Protein AF-A0A1Z9Q594-F1 (afdb_monomer)

pLDDT: mean 90.56, std 10.27, range [48.88, 98.25]

Nearest PDB structures (foldseek):
  5eox-assembly1_B  TM=4.369E-01  e=2.618E+00  Pseudomonas aeruginosa PAO1

Solvent-accessible surface area (backbone atoms only — not comparable to full-atom values): 4408 Å² total; per-residue (Å²): 131,81,67,39,82,75,45,72,74,37,49,68,44,73,66,38,51,47,52,53,51,50,52,65,67,73,48,62,67,87,46,36,48,80,47,80,44,45,38,62,76,39,89,93,62,69,67,81,83,32,81,91,55,69,53,54,90,49,20,52,17,30,30,37,30,46,31,72,55,68,87,87,120

Structure (mmCIF, N/CA/C/O backbone):
data_AF-A0A1Z9Q594-F1
#
_entry.id   AF-A0A1Z9Q594-F1
#
loop_
_atom_site.group_PDB
_atom_site.id
_atom_site.type_symbol
_atom_site.label_atom_id
_atom_site.label_alt_id
_atom_site.label_comp_id
_atom_site.label_asym_id
_atom_site.label_entity_id
_atom_site.label_seq_id
_atom_site.pdbx_PDB_ins_code
_atom_site.Cartn_x
_atom_site.Cartn_y
_atom_site.Cartn_z
_atom_site.occupancy
_atom_site.B_iso_or_equiv
_atom_site.auth_seq_id
_atom_site.auth_comp_id
_atom_site.auth_asym_id
_atom_site.auth_atom_id
_atom_site.pdbx_PDB_model_num
ATOM 1 N N . MET A 1 1 ? -2.005 -9.866 16.126 1.00 62.41 1 MET A N 1
ATOM 2 C CA . MET A 1 1 ? -3.063 -10.185 15.137 1.00 62.41 1 MET A CA 1
ATOM 3 C C . MET A 1 1 ? -2.468 -10.287 13.731 1.00 62.41 1 MET A C 1
ATOM 5 O O . MET A 1 1 ? -1.557 -9.522 13.433 1.00 62.41 1 MET A O 1
ATOM 9 N N . ILE A 1 2 ? -2.943 -11.208 12.881 1.00 72.94 2 ILE A N 1
ATOM 10 C CA . ILE A 1 2 ? -2.418 -11.407 11.514 1.00 72.94 2 ILE A CA 1
ATOM 11 C C . ILE A 1 2 ? -3.036 -10.365 10.560 1.00 72.94 2 ILE A C 1
ATOM 13 O O . ILE A 1 2 ? -4.266 -10.268 10.504 1.00 72.94 2 ILE A O 1
ATOM 17 N N . PRO A 1 3 ? -2.226 -9.595 9.809 1.00 75.94 3 PRO A N 1
ATOM 18 C CA . PRO A 1 3 ? -2.719 -8.697 8.769 1.00 75.94 3 PRO A CA 1
ATOM 19 C C . PRO A 1 3 ? -3.536 -9.442 7.717 1.00 75.94 3 PRO A C 1
ATOM 21 O O . PRO A 1 3 ? -3.029 -10.375 7.094 1.00 75.94 3 PRO A O 1
ATOM 24 N N . LYS A 1 4 ? -4.781 -9.020 7.470 1.00 82.12 4 LYS A N 1
ATOM 25 C CA . LYS A 1 4 ? -5.567 -9.594 6.372 1.00 82.12 4 LYS A CA 1
ATOM 26 C C . LYS A 1 4 ? -5.122 -8.964 5.064 1.00 82.12 4 LYS A C 1
ATOM 28 O O . LYS A 1 4 ? -5.103 -7.741 4.944 1.00 82.12 4 LYS A O 1
ATOM 33 N N . TYR A 1 5 ?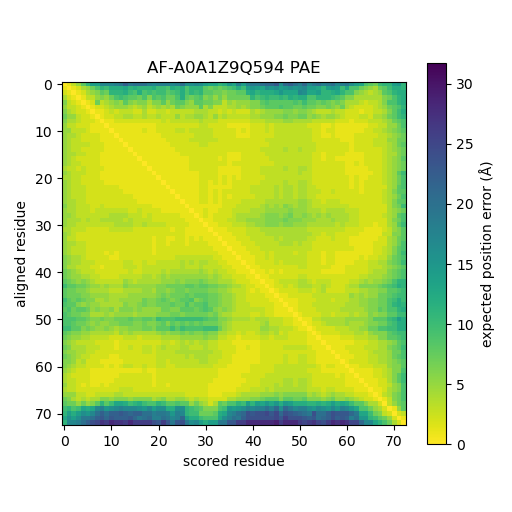 -4.747 -9.801 4.106 1.00 84.25 5 TYR A N 1
ATOM 34 C CA . TYR A 1 5 ? -4.432 -9.388 2.746 1.00 84.25 5 TYR A CA 1
ATOM 35 C C . TYR A 1 5 ? -5.741 -9.194 1.977 1.00 84.25 5 TYR A C 1
ATOM 37 O O . TYR A 1 5 ? -6.379 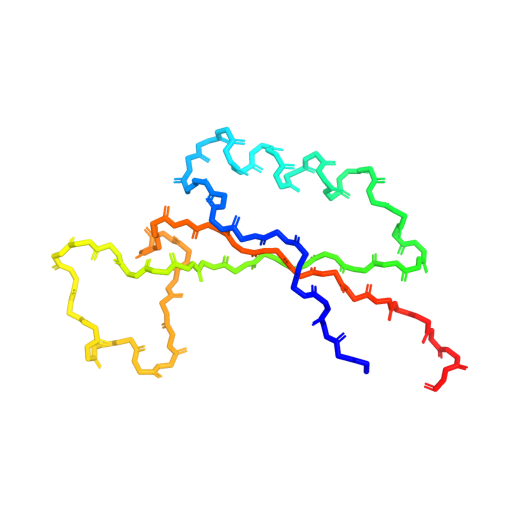-10.178 1.621 1.00 84.25 5 TYR A O 1
ATOM 45 N N . VAL A 1 6 ? -6.198 -7.947 1.831 1.00 87.25 6 VAL A N 1
ATOM 46 C CA . VAL A 1 6 ? -7.576 -7.667 1.374 1.00 87.25 6 VAL A CA 1
ATOM 47 C C . VAL A 1 6 ? -7.626 -7.246 -0.091 1.00 87.25 6 VAL A C 1
ATOM 49 O O . VAL A 1 6 ? -8.554 -7.623 -0.795 1.00 87.25 6 VAL A O 1
ATOM 52 N N . PHE A 1 7 ? -6.622 -6.503 -0.561 1.00 90.38 7 PHE A N 1
ATOM 53 C CA . PHE A 1 7 ? -6.520 -6.096 -1.963 1.00 90.38 7 PHE A CA 1
ATOM 54 C C . PHE A 1 7 ? -5.121 -6.395 -2.496 1.00 90.38 7 PHE A C 1
ATOM 56 O O . PHE A 1 7 ? -4.119 -5.994 -1.886 1.00 90.38 7 PHE A O 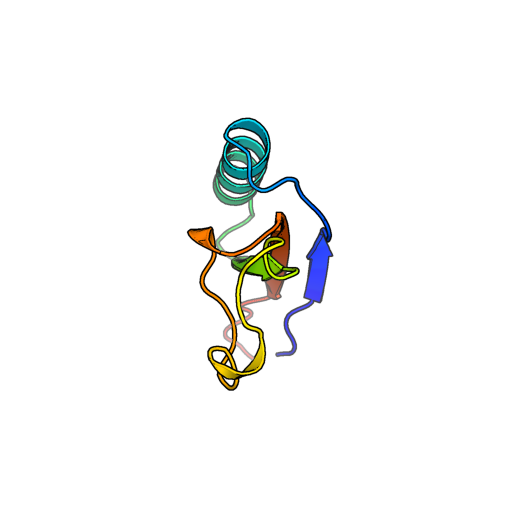1
ATOM 63 N N . SER A 1 8 ? -5.069 -7.074 -3.639 1.00 91.75 8 SER A N 1
ATOM 64 C CA . SER A 1 8 ? -3.861 -7.327 -4.421 1.00 91.75 8 SER A CA 1
ATOM 65 C C . SER A 1 8 ? -3.881 -6.535 -5.723 1.00 91.75 8 SER A C 1
ATOM 67 O O . SER A 1 8 ? -4.930 -6.082 -6.170 1.00 91.75 8 SER A O 1
ATOM 69 N N . ASP A 1 9 ? -2.699 -6.367 -6.311 1.00 95.38 9 ASP A N 1
ATOM 70 C CA . ASP A 1 9 ? -2.532 -5.971 -7.712 1.00 95.38 9 ASP A CA 1
ATOM 71 C C . ASP A 1 9 ? -3.140 -4.622 -8.116 1.00 95.38 9 ASP A C 1
ATOM 73 O O . ASP A 1 9 ? -3.386 -4.373 -9.292 1.00 95.38 9 ASP A O 1
ATOM 77 N N . ILE A 1 10 ? -3.295 -3.701 -7.160 1.00 96.50 10 ILE A N 1
ATOM 78 C CA . ILE A 1 10 ? -3.670 -2.314 -7.453 1.00 96.50 10 ILE A CA 1
ATOM 79 C C . ILE A 1 10 ? -2.536 -1.694 -8.285 1.00 96.50 10 ILE A C 1
ATOM 81 O O . ILE A 1 10 ? -1.399 -1.687 -7.808 1.00 96.50 10 ILE A O 1
ATOM 85 N N . PRO A 1 11 ? -2.775 -1.159 -9.492 1.00 97.44 11 PRO A N 1
ATOM 86 C CA . PRO A 1 11 ? -1.708 -0.585 -10.307 1.00 97.44 11 PRO A CA 1
ATOM 87 C C . PRO A 1 11 ? -0.901 0.470 -9.539 1.00 97.44 11 PRO A C 1
ATOM 89 O O . PRO A 1 11 ? -1.461 1.292 -8.816 1.00 97.44 11 PRO A O 1
ATOM 92 N N . ASN A 1 12 ? 0.429 0.468 -9.674 1.00 96.94 12 ASN A N 1
ATOM 93 C CA . ASN A 1 12 ? 1.280 1.500 -9.070 1.00 96.94 12 ASN A CA 1
ATOM 94 C C . ASN A 1 12 ? 1.270 2.785 -9.921 1.00 96.94 12 ASN A C 1
ATOM 96 O O . ASN A 1 12 ? 2.305 3.236 -10.411 1.00 96.94 12 ASN A O 1
ATOM 100 N N . THR A 1 13 ? 0.073 3.327 -10.124 1.00 97.75 13 THR A N 1
ATOM 101 C CA . THR A 1 13 ? -0.250 4.542 -10.881 1.00 97.75 13 THR A CA 1
ATOM 102 C C . THR A 1 13 ? -0.881 5.572 -9.949 1.00 97.75 13 THR A C 1
ATOM 104 O O . THR A 1 13 ? -1.250 5.246 -8.819 1.00 97.75 13 THR A O 1
ATOM 107 N N . GLU A 1 14 ? -1.027 6.817 -10.403 1.00 97.88 14 GLU A N 1
ATOM 108 C CA . GLU A 1 14 ? -1.696 7.870 -9.626 1.00 97.88 14 GLU A CA 1
ATOM 109 C C . GLU A 1 14 ? -3.103 7.454 -9.179 1.00 97.88 14 GLU A C 1
ATOM 111 O O . GLU A 1 14 ? -3.426 7.580 -8.001 1.00 97.88 14 GLU A O 1
ATOM 116 N N . GLU A 1 15 ? -3.890 6.853 -10.075 1.00 97.94 15 GLU A N 1
ATOM 117 C CA . GLU A 1 15 ? -5.218 6.311 -9.768 1.00 97.94 15 GLU A CA 1
ATOM 118 C C . GLU A 1 15 ? -5.168 5.227 -8.680 1.00 97.94 15 GLU A C 1
ATOM 120 O O . GLU A 1 15 ? -5.953 5.250 -7.733 1.00 97.94 15 GLU A O 1
ATOM 125 N N . GLY A 1 16 ? -4.212 4.297 -8.753 1.00 97.38 16 GLY A N 1
ATOM 126 C CA . GLY A 1 16 ? -4.060 3.267 -7.725 1.00 97.38 16 GLY A CA 1
ATOM 127 C C . GLY A 1 16 ? -3.645 3.840 -6.367 1.00 97.38 16 GLY A C 1
ATOM 128 O O . GLY A 1 16 ? -4.116 3.386 -5.320 1.00 97.38 16 GLY A O 1
ATOM 129 N N . HIS A 1 17 ? -2.803 4.878 -6.348 1.00 97.62 17 HIS A N 1
ATOM 130 C CA . HIS A 1 17 ? -2.492 5.603 -5.111 1.00 97.62 17 HIS A CA 1
ATOM 131 C C . HIS A 1 17 ? -3.704 6.367 -4.580 1.00 97.62 17 HIS A C 1
ATOM 133 O O . HIS A 1 17 ? -3.911 6.381 -3.364 1.00 97.62 17 HIS A O 1
ATOM 139 N N . GLU A 1 18 ? -4.510 6.950 -5.464 1.00 98.25 18 GLU A N 1
ATOM 140 C CA . GLU A 1 18 ? -5.742 7.651 -5.118 1.00 98.25 18 GLU A CA 1
ATOM 141 C C . GLU A 1 18 ? -6.775 6.702 -4.505 1.00 98.25 18 GLU A C 1
ATOM 143 O O . GLU A 1 18 ? -7.318 6.989 -3.435 1.00 98.25 18 GLU A O 1
ATOM 148 N N . LEU A 1 19 ? -6.951 5.512 -5.084 1.00 97.38 19 LEU A N 1
ATOM 149 C CA . LEU A 1 19 ? -7.766 4.449 -4.504 1.00 97.38 19 LEU A CA 1
ATOM 150 C C . LEU A 1 19 ? -7.332 4.145 -3.063 1.00 97.38 19 LEU A C 1
ATOM 152 O O . LEU A 1 19 ? -8.153 4.171 -2.144 1.00 97.38 19 LEU A O 1
ATOM 156 N N . VAL A 1 20 ? -6.035 3.911 -2.828 1.00 97.19 20 VAL A N 1
ATOM 157 C CA . VAL A 1 20 ? -5.529 3.605 -1.478 1.00 97.19 20 VAL A CA 1
ATOM 158 C C . VAL A 1 20 ? -5.697 4.794 -0.524 1.00 97.19 20 VAL A C 1
ATOM 160 O O . VAL A 1 20 ? -5.973 4.606 0.667 1.00 97.19 20 VAL A O 1
ATOM 163 N N . ARG A 1 21 ? -5.560 6.029 -1.019 1.00 97.88 21 ARG A N 1
ATOM 164 C CA . ARG A 1 21 ? -5.808 7.247 -0.238 1.00 97.88 21 ARG A CA 1
ATOM 165 C C . ARG A 1 21 ? -7.271 7.326 0.202 1.00 97.88 21 ARG A C 1
ATOM 167 O O . ARG A 1 21 ? -7.525 7.580 1.381 1.00 97.88 21 ARG A O 1
ATOM 174 N N . LEU A 1 22 ? -8.214 7.061 -0.702 1.00 98.06 22 LEU A N 1
ATOM 175 C CA . LEU A 1 22 ? -9.650 7.037 -0.413 1.00 98.06 22 LEU A CA 1
ATOM 176 C C . LEU A 1 22 ? -10.020 5.897 0.540 1.00 98.06 22 LEU A C 1
ATOM 178 O O . LEU A 1 22 ? -10.733 6.136 1.514 1.00 98.06 22 LEU A O 1
ATOM 182 N N . MET A 1 23 ? -9.456 4.699 0.354 1.00 96.06 23 MET A N 1
ATOM 183 C CA . MET A 1 23 ? -9.605 3.593 1.308 1.00 96.06 23 MET A CA 1
ATOM 184 C C . MET A 1 23 ? -9.177 4.021 2.715 1.00 96.06 23 MET A C 1
ATOM 186 O O . MET A 1 23 ? -9.917 3.832 3.674 1.00 96.06 23 MET A O 1
ATOM 190 N N . LYS A 1 24 ? -8.007 4.661 2.858 1.00 95.25 24 LYS A N 1
ATOM 191 C CA . LYS A 1 24 ? -7.523 5.159 4.157 1.00 95.25 24 LYS A CA 1
ATOM 192 C C . LYS A 1 24 ? -8.392 6.294 4.717 1.00 95.25 24 LYS A C 1
ATOM 194 O O . LYS A 1 24 ? -8.488 6.431 5.938 1.00 95.25 24 LYS A O 1
ATOM 199 N N . LYS A 1 25 ? -8.992 7.123 3.856 1.00 96.88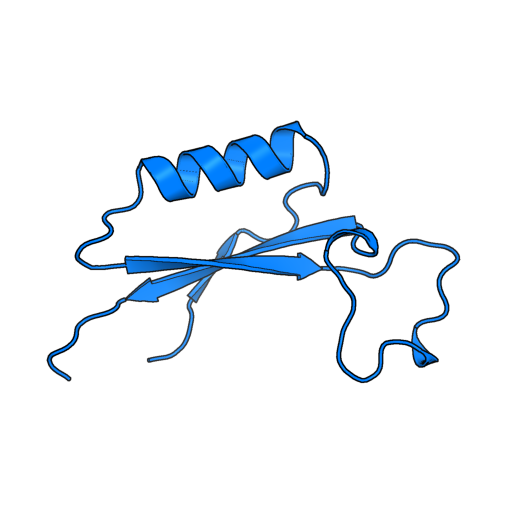 25 LYS A N 1
ATOM 200 C CA . LYS A 1 25 ? -9.893 8.215 4.257 1.00 96.88 25 LYS A CA 1
ATOM 201 C C . LYS A 1 25 ? -11.161 7.672 4.920 1.00 96.88 25 LYS A C 1
ATOM 203 O O . LYS A 1 25 ? -11.526 8.190 5.970 1.00 96.88 25 LYS A O 1
ATOM 208 N N . TYR A 1 26 ? -11.774 6.645 4.333 1.00 96.81 26 TYR A N 1
ATOM 209 C CA . TYR A 1 26 ? -13.067 6.101 4.769 1.00 96.81 26 TYR A CA 1
ATOM 210 C C . TYR A 1 26 ? -12.973 4.843 5.646 1.00 96.81 26 TYR A C 1
ATOM 212 O O . TYR A 1 26 ? -13.993 4.322 6.087 1.00 96.81 26 TYR A O 1
ATOM 220 N N . LEU A 1 27 ? -11.765 4.351 5.926 1.00 95.12 27 LEU A N 1
ATOM 221 C CA . LEU A 1 27 ? -11.555 3.264 6.879 1.00 95.12 27 LEU A CA 1
ATOM 222 C C . LEU A 1 27 ? -12.065 3.661 8.273 1.00 95.12 27 LEU A C 1
ATOM 224 O O . LEU A 1 27 ? -11.762 4.754 8.750 1.00 95.12 27 LEU A O 1
ATOM 228 N N . ASN A 1 28 ? -12.754 2.747 8.961 1.00 94.19 28 ASN A N 1
ATOM 229 C CA . ASN A 1 28 ? -13.010 2.878 10.396 1.00 94.19 28 ASN A CA 1
ATOM 230 C C . ASN A 1 28 ? -11.678 2.755 11.164 1.00 94.19 28 ASN A C 1
ATOM 232 O O . ASN A 1 28 ? -11.209 1.648 11.436 1.00 94.19 28 ASN A O 1
ATOM 236 N N . LYS A 1 29 ? -11.070 3.901 11.484 1.00 91.75 29 LYS A N 1
ATOM 237 C CA . LYS A 1 29 ? -9.743 3.998 12.115 1.00 91.75 29 LYS A CA 1
ATOM 238 C C . LYS A 1 29 ? -9.736 3.637 13.600 1.00 91.75 29 LYS A C 1
ATOM 240 O O . LYS A 1 29 ? -8.660 3.390 14.130 1.00 91.75 29 LYS A O 1
ATOM 245 N N . ASP A 1 30 ? -10.899 3.575 14.246 1.00 90.88 30 ASP A N 1
ATOM 246 C CA . ASP A 1 30 ? -10.996 3.171 15.655 1.00 90.88 30 ASP A CA 1
ATOM 247 C C . ASP A 1 30 ? -10.748 1.671 15.816 1.00 90.88 30 ASP A C 1
ATOM 249 O O . ASP A 1 30 ? -10.259 1.213 16.846 1.00 90.88 30 ASP A O 1
ATOM 253 N N . LYS A 1 31 ? -11.080 0.903 14.772 1.00 90.06 31 LYS A N 1
ATOM 254 C CA . LYS A 1 31 ? -10.974 -0.554 14.768 1.00 90.06 31 LYS A CA 1
ATOM 255 C C . LYS A 1 31 ? -9.910 -1.085 13.823 1.00 90.06 31 LYS A C 1
ATOM 257 O O . LYS A 1 31 ? -9.454 -2.203 14.033 1.00 90.06 31 LYS A O 1
ATOM 262 N N . TYR A 1 32 ? -9.536 -0.356 12.774 1.00 92.56 32 TYR A N 1
ATOM 263 C CA . TYR A 1 32 ? -8.675 -0.906 11.733 1.00 92.56 32 TYR A CA 1
ATOM 264 C C . TYR A 1 32 ? -7.519 0.007 11.322 1.00 92.56 32 TYR A C 1
ATOM 266 O O . TYR A 1 32 ? -7.689 1.209 11.112 1.00 92.56 32 TYR A O 1
ATOM 274 N N . THR A 1 33 ? -6.374 -0.615 11.031 1.00 93.44 33 THR A N 1
ATOM 275 C CA . THR A 1 33 ? -5.235 0.017 10.361 1.00 93.44 33 THR A CA 1
ATOM 276 C C . THR A 1 33 ? -5.054 -0.544 8.964 1.00 93.44 33 THR A C 1
ATOM 278 O O . THR A 1 33 ? -5.089 -1.754 8.743 1.00 93.44 33 THR A O 1
ATOM 281 N N . LEU A 1 34 ? -4.770 0.346 8.014 1.00 94.75 34 LEU A N 1
ATOM 282 C CA . LEU A 1 34 ? -4.440 -0.005 6.637 1.00 94.75 34 LEU A CA 1
ATOM 283 C C . LEU A 1 34 ? -2.944 0.192 6.379 1.00 94.75 34 LEU A C 1
ATOM 285 O O . LEU A 1 34 ? -2.397 1.272 6.613 1.00 94.75 34 LEU A O 1
ATOM 289 N N . LYS A 1 35 ? -2.283 -0.842 5.851 1.00 94.06 35 LYS A N 1
ATOM 290 C CA . LYS A 1 35 ? -0.876 -0.806 5.424 1.00 94.06 35 LYS A CA 1
ATOM 291 C C . LYS A 1 35 ? -0.769 -1.073 3.924 1.00 94.06 35 LYS A C 1
ATOM 293 O O . LYS A 1 35 ? -1.262 -2.084 3.437 1.00 94.06 35 LYS A O 1
ATOM 298 N N . LYS A 1 36 ? -0.066 -0.191 3.210 1.00 94.81 36 LYS A N 1
ATOM 299 C CA . LYS A 1 36 ? 0.276 -0.328 1.785 1.00 94.81 36 LYS A CA 1
ATOM 300 C C . LYS A 1 36 ? 1.687 -0.894 1.635 1.00 94.81 36 LYS A C 1
ATOM 302 O O . LYS A 1 36 ? 2.606 -0.423 2.307 1.00 94.81 36 LYS A O 1
ATOM 307 N N . ARG A 1 37 ? 1.877 -1.860 0.738 1.00 94.06 3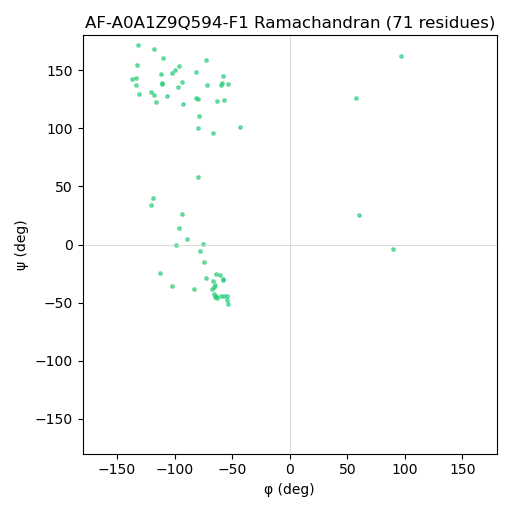7 ARG A N 1
ATOM 308 C CA . ARG A 1 37 ? 3.188 -2.394 0.333 1.00 94.06 37 ARG A CA 1
ATOM 309 C C . ARG A 1 37 ? 3.268 -2.479 -1.191 1.00 94.06 37 ARG A C 1
ATOM 311 O O . ARG A 1 37 ? 2.240 -2.557 -1.851 1.00 94.06 37 ARG A O 1
ATOM 318 N N . GLY A 1 38 ? 4.482 -2.436 -1.730 1.00 94.81 38 GLY A N 1
ATOM 319 C CA . GLY A 1 38 ? 4.724 -2.685 -3.150 1.00 94.81 38 GLY A CA 1
ATOM 320 C C . GLY A 1 38 ? 4.771 -4.184 -3.449 1.00 94.81 38 GLY A C 1
ATOM 321 O O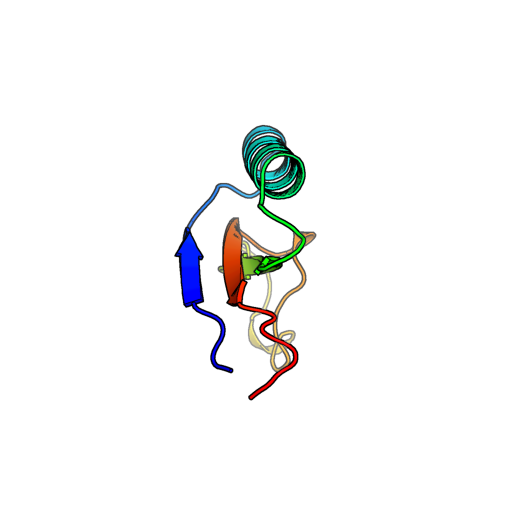 . GLY A 1 38 ? 5.162 -4.972 -2.585 1.00 94.81 38 GLY A O 1
ATOM 322 N N . GLN A 1 39 ? 4.349 -4.574 -4.647 1.00 93.88 39 GLN A N 1
ATOM 323 C CA . GLN A 1 39 ? 4.279 -5.950 -5.125 1.00 93.88 39 GLN A CA 1
ATOM 324 C C . GLN A 1 39 ? 4.791 -6.034 -6.573 1.00 93.88 39 GLN A C 1
ATOM 326 O O . GLN A 1 39 ? 4.574 -5.124 -7.372 1.00 93.88 39 GLN A O 1
ATOM 331 N N . TYR A 1 40 ? 5.495 -7.135 -6.864 1.00 94.31 40 TYR A N 1
ATOM 332 C CA . TYR A 1 40 ? 6.218 -7.434 -8.109 1.00 94.31 40 TYR A CA 1
ATOM 333 C C . TYR A 1 40 ? 7.288 -6.408 -8.489 1.00 94.31 40 TYR A C 1
ATOM 335 O O . TYR A 1 40 ? 7.036 -5.214 -8.569 1.00 94.31 40 TYR A O 1
ATOM 343 N N . LEU A 1 41 ? 8.516 -6.865 -8.716 1.00 95.56 41 LEU A N 1
ATOM 344 C CA . LEU A 1 41 ? 9.612 -5.985 -9.114 1.00 95.56 41 LEU A CA 1
ATOM 345 C C . LEU A 1 41 ? 9.422 -5.519 -10.566 1.00 95.56 41 LEU A C 1
ATOM 347 O O . LEU A 1 41 ? 9.077 -6.324 -11.430 1.00 95.56 41 LEU A O 1
ATOM 351 N N . LYS A 1 42 ? 9.667 -4.234 -10.848 1.00 94.75 42 LYS A N 1
ATOM 352 C CA . LYS A 1 42 ? 9.657 -3.702 -12.220 1.00 94.75 42 LYS A CA 1
ATOM 353 C C . LYS A 1 42 ? 10.665 -4.433 -13.114 1.00 94.75 42 LYS A C 1
ATOM 355 O O . LYS A 1 42 ? 11.759 -4.799 -12.682 1.00 94.75 42 LYS A O 1
ATOM 360 N N . LYS A 1 43 ? 10.307 -4.594 -14.390 1.00 92.81 43 LYS A N 1
ATOM 361 C CA . LYS A 1 43 ? 11.187 -5.178 -15.411 1.00 92.81 43 LYS A CA 1
ATOM 362 C C . LYS A 1 43 ? 12.478 -4.357 -15.532 1.00 92.81 43 LYS A C 1
ATOM 364 O O . LYS A 1 43 ? 12.434 -3.132 -15.501 1.00 92.81 43 LYS A O 1
ATOM 369 N N . GLY A 1 44 ? 13.613 -5.039 -15.682 1.00 92.00 44 GLY A N 1
ATOM 370 C CA . GLY A 1 44 ? 14.933 -4.409 -15.824 1.00 92.00 44 GLY A CA 1
ATOM 371 C C . GLY A 1 44 ? 15.672 -4.154 -14.507 1.00 92.00 44 GLY A C 1
ATOM 372 O O . GLY A 1 44 ? 16.828 -3.745 -14.535 1.00 92.00 44 GLY A O 1
ATOM 373 N N . LEU A 1 45 ? 15.051 -4.431 -13.357 1.00 92.62 45 LEU A N 1
ATOM 374 C CA . LEU A 1 45 ? 15.724 -4.398 -12.061 1.00 92.62 45 LEU A CA 1
ATOM 375 C C . LEU A 1 45 ? 16.237 -5.792 -11.676 1.00 92.62 45 LEU A C 1
ATOM 377 O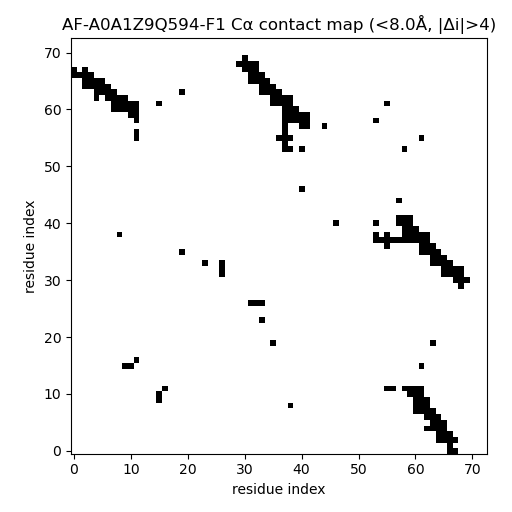 O . LEU A 1 45 ? 15.555 -6.797 -11.869 1.00 92.62 45 LEU A O 1
ATOM 381 N N . ASP A 1 46 ? 17.435 -5.843 -11.094 1.00 93.00 46 ASP A N 1
ATOM 382 C CA . ASP A 1 46 ? 18.029 -7.085 -10.595 1.00 93.00 46 ASP A CA 1
ATOM 383 C C . ASP A 1 46 ? 17.427 -7.468 -9.239 1.00 93.00 46 ASP A C 1
ATOM 385 O O . ASP A 1 46 ? 17.685 -6.814 -8.227 1.00 93.00 46 ASP A O 1
ATOM 389 N N . TRP A 1 47 ? 16.644 -8.548 -9.216 1.00 89.62 47 TRP A N 1
ATOM 390 C CA . TRP A 1 47 ? 15.970 -9.048 -8.017 1.00 89.62 47 TRP A CA 1
ATOM 391 C C . TRP A 1 47 ? 16.938 -9.439 -6.895 1.00 89.62 47 TRP A C 1
ATOM 393 O O . TRP A 1 47 ? 16.566 -9.342 -5.725 1.00 89.62 47 TRP A O 1
ATOM 403 N N . ARG A 1 48 ? 18.188 -9.807 -7.215 1.00 92.12 48 ARG A N 1
ATOM 404 C CA . ARG A 1 48 ? 19.196 -10.194 -6.212 1.00 92.12 48 ARG A CA 1
ATOM 405 C C . ARG A 1 48 ? 19.562 -9.044 -5.278 1.00 92.12 48 ARG A C 1
ATOM 407 O O . ARG A 1 48 ? 19.939 -9.279 -4.135 1.00 92.12 48 ARG A O 1
ATOM 414 N N . LYS A 1 49 ? 19.396 -7.801 -5.739 1.00 92.25 49 LYS A N 1
ATOM 415 C CA . LYS A 1 49 ? 19.626 -6.586 -4.942 1.00 92.25 49 LYS A CA 1
ATOM 416 C C . LYS A 1 49 ? 18.483 -6.275 -3.969 1.00 92.25 49 LYS A C 1
ATOM 418 O O . LYS A 1 49 ? 18.604 -5.354 -3.170 1.00 92.25 49 LYS A O 1
ATOM 423 N N . TYR A 1 50 ? 17.385 -7.032 -4.023 1.00 89.38 50 TYR A N 1
ATOM 424 C CA . TYR A 1 50 ? 16.177 -6.822 -3.222 1.00 89.38 50 TYR A CA 1
ATOM 425 C C . TYR A 1 50 ? 15.876 -8.023 -2.314 1.00 89.38 50 TYR A C 1
ATOM 427 O O . TYR A 1 50 ? 14.719 -8.399 -2.133 1.00 89.38 50 TYR A O 1
ATOM 435 N N . SER A 1 51 ? 16.912 -8.621 -1.716 1.00 86.38 51 SER A N 1
ATOM 436 C CA . SER A 1 51 ? 16.788 -9.747 -0.772 1.00 86.38 51 SER A CA 1
ATOM 437 C C . SER A 1 51 ? 15.921 -9.423 0.452 1.00 86.38 51 SER A C 1
ATOM 439 O O . SER A 1 51 ? 15.229 -10.294 0.971 1.00 86.38 51 SER A O 1
ATOM 441 N N . HIS A 1 52 ? 15.903 -8.158 0.878 1.00 87.75 52 HIS A N 1
ATOM 442 C CA . HIS A 1 52 ? 15.066 -7.658 1.975 1.00 87.75 52 HIS A CA 1
ATOM 443 C C . HIS A 1 52 ? 13.750 -7.016 1.494 1.00 87.75 52 HIS A C 1
ATOM 445 O O . HIS A 1 52 ? 13.061 -6.343 2.261 1.00 87.75 52 HIS A O 1
ATOM 451 N N . GLY A 1 53 ? 13.387 -7.238 0.228 1.00 85.94 53 GLY A N 1
ATOM 452 C CA . GLY A 1 53 ? 12.208 -6.672 -0.418 1.00 85.94 53 GLY A CA 1
ATO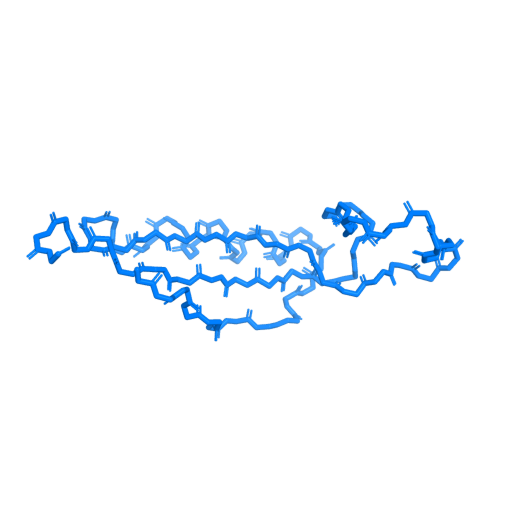M 453 C C . GLY A 1 53 ? 12.501 -5.414 -1.236 1.00 85.94 53 GLY A C 1
ATOM 454 O O . GLY A 1 53 ? 13.532 -4.756 -1.099 1.00 85.94 53 GLY A O 1
ATOM 455 N N . GLN A 1 54 ? 11.565 -5.088 -2.123 1.00 91.00 54 GLN A N 1
ATOM 456 C CA . GLN A 1 54 ? 11.623 -3.927 -3.002 1.00 91.00 54 GLN A CA 1
ATOM 457 C C . GLN A 1 54 ? 10.859 -2.723 -2.438 1.00 91.00 54 GLN A C 1
ATOM 459 O O . GLN A 1 54 ? 9.882 -2.854 -1.696 1.00 91.00 54 GLN A O 1
ATOM 464 N N . SER A 1 55 ? 11.277 -1.524 -2.840 1.00 93.44 55 SER A N 1
ATOM 465 C CA . SER A 1 55 ? 10.553 -0.289 -2.546 1.00 93.44 55 SER A CA 1
ATOM 466 C C . SER A 1 55 ? 9.273 -0.178 -3.392 1.00 93.44 55 SER A C 1
ATOM 468 O O . SER A 1 55 ? 9.146 -0.791 -4.457 1.00 93.44 55 SER A O 1
ATOM 470 N N . ILE A 1 56 ? 8.311 0.638 -2.943 1.00 94.44 56 ILE A N 1
ATOM 471 C CA . ILE A 1 56 ? 7.088 0.925 -3.714 1.00 94.44 56 ILE A CA 1
ATOM 472 C C . ILE A 1 56 ? 7.412 1.510 -5.103 1.00 94.44 56 ILE A C 1
ATOM 474 O O . ILE A 1 56 ? 6.839 1.018 -6.069 1.00 94.44 56 ILE A O 1
ATOM 478 N N . PRO A 1 57 ? 8.342 2.474 -5.270 1.00 94.75 57 PRO A N 1
ATOM 479 C CA . PRO A 1 57 ? 8.713 2.975 -6.599 1.00 94.75 57 PRO A CA 1
ATOM 480 C C . PRO A 1 57 ? 9.226 1.896 -7.561 1.00 94.75 57 PRO A C 1
ATOM 482 O O . PRO A 1 57 ? 9.007 1.996 -8.768 1.00 94.75 57 PRO A O 1
ATOM 485 N N . ASN A 1 58 ? 9.857 0.846 -7.031 1.00 95.62 58 ASN A N 1
ATOM 486 C CA . ASN A 1 58 ? 10.387 -0.280 -7.803 1.00 95.62 58 ASN A CA 1
ATOM 487 C C . ASN A 1 58 ? 9.363 -1.405 -8.009 1.00 95.62 58 ASN A C 1
ATOM 489 O O . ASN A 1 58 ? 9.704 -2.451 -8.560 1.00 95.62 58 ASN A O 1
ATOM 493 N N . SER A 1 59 ? 8.120 -1.195 -7.574 1.00 96.25 59 SER A N 1
ATOM 494 C CA . SER A 1 59 ? 7.040 -2.172 -7.674 1.00 96.25 59 SER A CA 1
ATOM 495 C C . SER A 1 59 ? 6.117 -1.895 -8.861 1.00 96.25 59 SER A C 1
ATOM 497 O O . SER A 1 59 ? 5.934 -0.738 -9.247 1.00 96.25 59 SER A O 1
ATOM 499 N N . ILE A 1 60 ? 5.524 -2.941 -9.434 1.00 96.88 60 ILE A N 1
ATOM 500 C CA . ILE A 1 60 ? 4.546 -2.827 -10.531 1.00 96.88 60 ILE A CA 1
ATOM 501 C C . ILE A 1 60 ? 3.151 -2.533 -9.975 1.00 96.88 60 ILE A C 1
ATOM 503 O O . ILE A 1 60 ? 2.417 -1.720 -10.533 1.00 96.88 60 ILE A O 1
ATOM 507 N N . CYS A 1 61 ? 2.803 -3.149 -8.849 1.00 96.56 61 CYS A N 1
ATOM 508 C CA . CYS A 1 61 ? 1.518 -2.957 -8.196 1.00 96.56 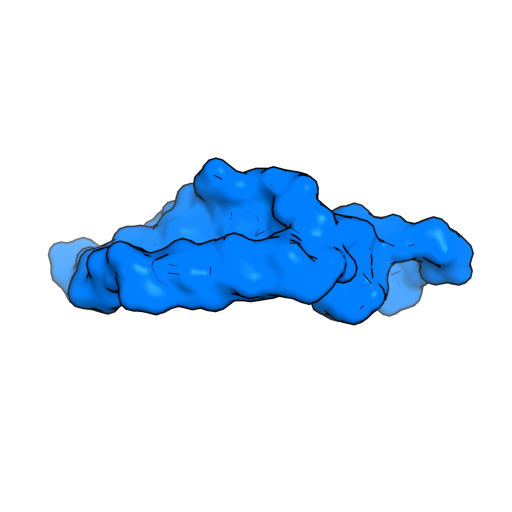61 CYS A CA 1
ATOM 509 C C . CYS A 1 61 ? 1.675 -2.697 -6.692 1.00 96.56 61 CYS A C 1
ATOM 511 O O . CYS A 1 61 ? 2.761 -2.760 -6.104 1.00 96.56 61 CYS A O 1
ATOM 513 N N . LEU A 1 62 ? 0.559 -2.338 -6.078 1.00 96.62 62 LEU A N 1
ATOM 514 C CA . LEU A 1 62 ? 0.372 -2.064 -4.672 1.00 96.62 62 LEU A CA 1
ATOM 515 C C . LEU A 1 62 ? -0.515 -3.158 -4.094 1.00 96.62 62 LEU A C 1
ATOM 517 O O . LEU A 1 62 ? -1.430 -3.673 -4.732 1.00 96.62 62 LEU A O 1
ATOM 521 N N . ARG A 1 63 ? -0.248 -3.475 -2.838 1.00 95.69 63 ARG A N 1
ATOM 522 C CA . ARG A 1 63 ? -0.959 -4.498 -2.096 1.00 95.69 63 ARG A CA 1
ATOM 523 C C . ARG A 1 63 ? -1.318 -3.935 -0.726 1.00 95.69 63 ARG A C 1
ATOM 525 O O . ARG A 1 63 ? -0.507 -3.229 -0.110 1.00 95.69 63 ARG A O 1
ATOM 532 N N . VAL A 1 64 ? -2.534 -4.199 -0.267 1.00 95.94 64 VAL A N 1
ATOM 533 C CA . VAL A 1 64 ? -3.100 -3.565 0.927 1.00 95.94 64 VAL A CA 1
ATOM 534 C C . VAL A 1 64 ? -3.456 -4.607 1.973 1.00 95.94 64 VAL A C 1
ATOM 536 O O . VAL A 1 64 ? -4.138 -5.597 1.705 1.00 95.94 64 VAL A O 1
ATOM 539 N N . TYR A 1 65 ? -3.012 -4.333 3.195 1.00 94.88 65 TYR A N 1
ATOM 540 C CA . TYR A 1 65 ? -3.349 -5.099 4.380 1.00 94.88 65 TYR A CA 1
ATOM 541 C C . TYR A 1 65 ? -4.240 -4.288 5.304 1.00 94.88 65 TYR A C 1
ATOM 543 O O . TYR A 1 65 ? -3.962 -3.110 5.538 1.00 94.88 65 TYR A O 1
ATOM 551 N N . ILE A 1 66 ? -5.245 -4.941 5.879 1.00 93.75 66 ILE A N 1
ATOM 552 C CA . ILE A 1 66 ? -6.085 -4.374 6.932 1.00 93.75 66 ILE A CA 1
ATOM 553 C C . ILE A 1 66 ? -5.881 -5.201 8.202 1.00 93.75 66 ILE A C 1
ATOM 555 O O . ILE A 1 66 ? -6.086 -6.418 8.205 1.00 93.75 66 ILE A O 1
ATOM 559 N N . ASN A 1 67 ? -5.460 -4.545 9.280 1.00 91.12 67 ASN A N 1
ATOM 560 C CA . ASN A 1 67 ? -5.398 -5.143 10.613 1.00 91.12 67 ASN A CA 1
ATOM 561 C C . ASN A 1 67 ? -6.594 -4.649 11.414 1.00 91.12 67 ASN A C 1
ATOM 563 O O . ASN A 1 67 ? -7.029 -3.522 11.212 1.00 91.12 67 ASN A O 1
ATOM 567 N N . ASN A 1 68 ? -7.105 -5.479 12.318 1.00 89.88 68 ASN A N 1
ATOM 568 C CA . ASN A 1 68 ? -8.008 -5.036 13.370 1.00 89.88 68 ASN A CA 1
ATOM 569 C C . ASN A 1 68 ? -7.137 -4.717 14.589 1.00 89.88 68 ASN A C 1
ATOM 571 O O . ASN A 1 68 ? -6.387 -5.573 15.056 1.00 89.88 68 ASN A O 1
ATOM 575 N N . ASP A 1 69 ? -7.206 -3.475 15.040 1.00 78.44 69 ASP A N 1
ATOM 576 C CA . ASP A 1 69 ? -6.395 -2.928 16.119 1.00 78.44 69 ASP A CA 1
ATOM 577 C C . ASP A 1 69 ? -7.102 -3.033 17.469 1.00 78.44 69 ASP A C 1
ATOM 579 O O . ASP A 1 69 ? -6.825 -2.221 18.345 1.00 78.44 69 ASP A O 1
ATOM 583 N N . ASN A 1 70 ? -8.009 -4.003 17.651 1.00 67.31 70 ASN A N 1
ATOM 584 C CA . ASN A 1 70 ? -8.574 -4.343 18.957 1.00 67.31 70 ASN A CA 1
ATOM 585 C C . ASN A 1 70 ? -7.455 -4.362 20.012 1.00 67.31 70 ASN A C 1
ATOM 587 O O . ASN A 1 70 ? -6.696 -5.323 20.104 1.00 67.31 70 ASN A O 1
ATOM 591 N N . LYS A 1 71 ? -7.360 -3.284 20.798 1.00 58.44 71 LYS A N 1
ATOM 592 C CA . LYS A 1 71 ? -6.306 -3.076 21.802 1.00 58.44 71 LYS A CA 1
ATOM 593 C C . LYS A 1 71 ? -6.508 -3.932 23.061 1.00 58.44 71 LYS A C 1
ATOM 595 O O . LYS A 1 71 ? -5.703 -3.840 23.975 1.00 58.44 71 LYS A O 1
ATOM 600 N N . ASN A 1 72 ? -7.568 -4.744 23.091 1.00 52.47 72 ASN A N 1
ATOM 601 C CA . ASN A 1 72 ? -8.056 -5.481 24.260 1.00 52.47 72 ASN A CA 1
ATOM 602 C C . ASN A 1 72 ? -8.075 -7.010 24.050 1.00 52.47 72 ASN A C 1
ATOM 604 O O . ASN A 1 72 ? -8.980 -7.682 24.541 1.00 52.47 72 ASN A O 1
ATOM 608 N N . LEU A 1 73 ? -7.117 -7.557 23.297 1.00 48.88 73 LEU A N 1
ATOM 609 C CA . LEU A 1 73 ? -6.800 -8.991 23.288 1.00 48.88 73 LEU A CA 1
ATOM 610 C C . LEU A 1 73 ? -5.312 -9.181 23.565 1.00 48.88 73 LEU A C 1
ATOM 612 O O . LEU A 1 73 ? -4.514 -8.577 22.811 1.00 48.88 73 LEU A O 1
#

Radius of gyration: 14.02 Å; Cα contacts (8 Å, |Δi|>4): 108; chains: 1; bounding box: 33×20×40 Å

Mean predicted aligned error: 4.45 Å

Sequence (73 aa):
MIPKYVFSDIPNTEEGHELVRLMKKYLNKDKYTLKKRGQYLKKGLDWRKYSHGQSIPNSICLRVYINNDNKNL

Foldseek 3Di:
DDWDFDDPFQFLDPVSVVVVVVCQVPDPPVFKDKDKAAADFDPPDDCVVAPVHDHNVRHGGMTMTMDGPPVPD

Secondary structure (DSSP, 8-state):
-PPEEEEEEEESSHHHHHHHHHHHHHS-TTTEEEEEEEEEEPTTS-GGGGTT---STTEEEEEEEEEE--TT-